Protein AF-A0A8T5FTI3-F1 (afdb_monomer)

Radius of gyration: 21.98 Å; Cα contacts (8 Å, |Δi|>4): 97; chains: 1; bounding box: 47×33×80 Å

pLDDT: mean 76.21, std 19.82, range [29.05, 95.56]

Solvent-accessible surface area (backbone atoms only — not comparable to full-atom values): 10234 Å² total; per-residue (Å²): 134,86,83,79,79,69,76,95,65,63,65,68,62,50,54,52,56,48,53,53,46,51,51,53,50,48,53,42,47,52,53,47,52,54,54,50,50,52,54,51,49,53,52,48,62,70,56,62,83,72,63,94,49,64,63,60,50,49,51,50,67,67,33,85,85,51,40,68,72,57,53,53,52,50,46,55,52,50,42,55,74,72,69,48,61,66,68,61,51,52,56,48,54,53,46,54,51,50,45,50,49,52,38,51,52,56,72,72,31,68,92,76,45,60,91,84,55,81,75,75,88,85,64,89,77,72,78,75,89,75,67,86,61,64,46,68,87,46,52,68,55,50,42,49,53,44,52,60,46,44,56,59,45,51,55,48,55,52,54,49,50,53,50,56,52,51,68,70,76,111

Secondary structure (DSSP, 8-state):
-------S--HHHHHHHHHHHHHHHHHHHHHHHHHHHHHHHHHHHHHGGG-S-HHHHHHHHH-TTS-HHHHHHHHHHHHHHTT--HHHHHHHHHHHHHHHHHHHHHHHS-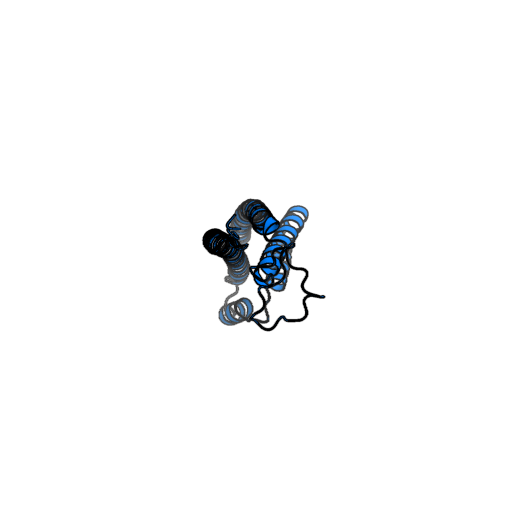S---TTS---TTS----TTS--PPPGGGHHHHHHHHHHHHHHHHHHHHHHHHHHHHHHH-

Nearest PDB structures (foldseek):
  8i7o-assembly1_C7  TM=3.481E-01  e=3.305E+00  Mus musculus

Sequence (170 aa):
MGITIKPKFDIKKFFKEREESITIRGEIIETAIFIEGKVNFLIASYFSDESVHSEFLEDFLMDRSCHYNLRINVLGKILKKINYDSKYIRDIIERLHKMNGIRNLVAHSEPYLDSKKNPVSGYTIFDTKKVKGVEVKNLKEEERKMNDYFEEVYIALAKIKEKMVAVKND

Mean predicted aligned error: 10.67 Å

Structure (mmCIF, N/CA/C/O backbone):
data_AF-A0A8T5FTI3-F1
#
_entry.id   AF-A0A8T5FTI3-F1
#
loop_
_atom_site.group_PDB
_atom_site.id
_atom_site.type_symbol
_atom_site.label_atom_id
_atom_site.label_alt_id
_atom_site.label_comp_id
_atom_site.label_asym_id
_atom_site.label_entity_id
_atom_site.label_seq_id
_atom_site.pdbx_PDB_ins_code
_atom_site.Cartn_x
_atom_site.Cartn_y
_atom_site.Cartn_z
_atom_site.occupancy
_atom_site.B_iso_or_equiv
_atom_site.auth_seq_id
_atom_site.auth_comp_id
_atom_site.auth_asym_id
_atom_site.auth_atom_id
_atom_site.pdbx_PDB_model_num
ATOM 1 N N . MET A 1 1 ? 34.481 0.748 -52.127 1.00 40.31 1 MET A N 1
ATOM 2 C CA . MET A 1 1 ? 34.168 1.251 -50.771 1.00 40.31 1 MET A CA 1
ATOM 3 C C . MET A 1 1 ? 33.219 0.260 -50.118 1.00 40.31 1 MET A C 1
ATOM 5 O O . MET A 1 1 ? 32.112 0.099 -50.612 1.00 40.31 1 MET A O 1
ATOM 9 N N . GLY A 1 2 ? 33.669 -0.479 -49.102 1.00 39.69 2 GLY A N 1
ATOM 10 C CA . GLY A 1 2 ? 32.814 -1.428 -48.386 1.00 39.69 2 GLY A CA 1
ATOM 11 C C . GLY A 1 2 ? 31.900 -0.680 -47.421 1.00 39.69 2 GLY A C 1
ATOM 12 O O . GLY A 1 2 ? 32.388 0.001 -46.523 1.00 39.69 2 GLY A O 1
ATOM 13 N N . ILE A 1 3 ? 30.585 -0.766 -47.622 1.00 42.53 3 ILE A N 1
ATOM 14 C CA . ILE A 1 3 ? 29.607 -0.232 -46.674 1.00 42.53 3 ILE A CA 1
ATOM 15 C C . ILE A 1 3 ? 29.499 -1.239 -45.530 1.00 42.53 3 ILE A C 1
ATOM 17 O O . ILE A 1 3 ? 28.816 -2.255 -45.640 1.00 42.53 3 ILE A O 1
ATOM 21 N N . THR A 1 4 ? 30.187 -0.970 -44.423 1.00 44.12 4 THR A N 1
ATOM 22 C CA . THR A 1 4 ? 30.004 -1.731 -43.186 1.00 44.12 4 THR A CA 1
ATOM 23 C C . THR A 1 4 ? 28.689 -1.297 -42.545 1.00 44.12 4 THR A C 1
ATOM 25 O O . THR A 1 4 ? 28.610 -0.257 -41.889 1.00 44.12 4 THR A O 1
ATOM 28 N N . ILE A 1 5 ? 27.631 -2.082 -42.750 1.00 50.84 5 ILE A N 1
ATOM 29 C CA . ILE A 1 5 ? 26.353 -1.898 -42.060 1.00 50.84 5 ILE A CA 1
ATOM 30 C C . ILE A 1 5 ? 26.583 -2.254 -40.586 1.00 50.84 5 ILE A C 1
ATOM 32 O O . ILE A 1 5 ? 26.701 -3.427 -40.234 1.00 50.84 5 ILE A O 1
ATOM 36 N N . LYS A 1 6 ? 26.689 -1.247 -39.710 1.00 51.19 6 LYS A N 1
ATOM 37 C CA . LYS A 1 6 ? 26.687 -1.482 -38.257 1.00 51.19 6 LYS A CA 1
ATOM 38 C C . LYS A 1 6 ? 25.375 -2.184 -37.870 1.00 51.19 6 LYS A C 1
ATOM 40 O O . LYS A 1 6 ? 24.322 -1.775 -38.368 1.00 51.19 6 LYS A O 1
ATOM 45 N N . PRO A 1 7 ? 25.389 -3.181 -36.968 1.00 49.44 7 PRO A N 1
ATOM 46 C CA . PRO A 1 7 ? 24.155 -3.774 -36.472 1.00 49.44 7 PRO A CA 1
ATOM 47 C C . PRO A 1 7 ? 23.279 -2.679 -35.849 1.00 49.44 7 PRO A C 1
ATOM 49 O O . PRO A 1 7 ? 23.718 -1.952 -34.960 1.00 49.44 7 PRO A O 1
ATOM 52 N N . LYS A 1 8 ? 22.033 -2.550 -36.321 1.00 61.62 8 LYS A N 1
ATOM 53 C CA . LYS A 1 8 ? 21.036 -1.572 -35.836 1.00 61.62 8 LYS A CA 1
ATOM 54 C C . LYS A 1 8 ? 20.571 -1.833 -34.391 1.00 61.62 8 LYS A C 1
ATOM 56 O O . LYS A 1 8 ? 19.819 -1.031 -33.841 1.00 61.62 8 LYS A O 1
ATOM 61 N N . PHE A 1 9 ? 20.993 -2.944 -33.788 1.00 62.91 9 PHE A N 1
ATOM 62 C CA . PHE A 1 9 ? 20.559 -3.422 -32.481 1.00 62.91 9 PHE A CA 1
ATOM 63 C C . PHE A 1 9 ? 21.769 -3.840 -31.642 1.00 62.91 9 PHE A C 1
ATOM 65 O O . PHE A 1 9 ? 22.512 -4.746 -32.018 1.00 62.91 9 PHE A O 1
ATOM 72 N N . ASP A 1 10 ? 21.964 -3.166 -30.510 1.00 76.81 10 ASP A N 1
ATOM 73 C CA . ASP A 1 10 ? 22.981 -3.527 -29.526 1.00 76.81 10 ASP A CA 1
ATOM 74 C C . ASP A 1 10 ? 22.378 -4.518 -28.526 1.00 76.81 10 ASP A C 1
ATOM 76 O O . ASP A 1 10 ? 21.668 -4.143 -27.591 1.00 76.81 10 ASP A O 1
ATOM 80 N N . ILE A 1 11 ? 22.656 -5.802 -28.752 1.00 72.69 11 ILE A N 1
ATOM 81 C CA . ILE A 1 11 ? 22.134 -6.897 -27.932 1.00 72.69 11 ILE A CA 1
ATOM 82 C C . ILE A 1 11 ? 22.657 -6.859 -26.489 1.00 72.69 11 ILE A C 1
ATOM 84 O O . ILE A 1 11 ? 21.942 -7.249 -25.570 1.00 72.69 11 ILE A O 1
ATOM 88 N N . LYS A 1 12 ? 23.878 -6.353 -26.260 1.00 74.44 12 LYS A N 1
ATOM 89 C CA . LYS A 1 12 ? 24.444 -6.246 -24.907 1.00 74.44 12 LYS A CA 1
ATOM 90 C C . LYS A 1 12 ? 23.737 -5.151 -24.124 1.00 74.44 12 LYS A C 1
ATOM 92 O O . LYS A 1 12 ? 23.349 -5.367 -22.979 1.00 74.44 12 LYS A O 1
ATOM 97 N N . LYS A 1 13 ? 23.518 -3.999 -24.764 1.00 74.12 13 LYS A N 1
ATOM 98 C CA . LYS A 1 13 ? 22.718 -2.915 -24.188 1.00 74.12 13 LYS A CA 1
ATOM 99 C C . LYS A 1 13 ? 21.292 -3.377 -23.877 1.00 74.12 13 LYS A C 1
ATOM 101 O O . LYS A 1 13 ? 20.790 -3.077 -22.801 1.00 74.12 13 LYS A O 1
ATOM 106 N N . PHE A 1 14 ? 20.687 -4.158 -24.773 1.00 70.75 14 PHE A N 1
ATOM 107 C CA . PHE A 1 14 ? 19.357 -4.728 -24.562 1.00 70.75 14 PHE A CA 1
ATOM 108 C C . PHE A 1 14 ? 19.278 -5.605 -23.305 1.00 70.75 14 PHE A C 1
ATOM 110 O O . PHE A 1 14 ? 18.394 -5.400 -22.478 1.00 70.75 14 PHE A O 1
ATOM 117 N N . PHE A 1 15 ? 20.200 -6.558 -23.134 1.00 75.50 15 PHE A N 1
ATOM 118 C CA . PHE A 1 15 ? 20.192 -7.423 -21.951 1.00 75.50 15 PHE A CA 1
ATOM 119 C C . PHE A 1 15 ? 20.432 -6.645 -20.654 1.00 75.50 15 PHE A C 1
ATOM 121 O O . PHE A 1 15 ? 19.780 -6.933 -19.655 1.00 75.50 15 PHE A O 1
ATOM 128 N N . LYS A 1 16 ? 21.286 -5.617 -20.684 1.00 78.19 16 LYS A N 1
ATOM 129 C CA . LYS A 1 16 ? 21.523 -4.756 -19.521 1.00 78.19 16 LYS A CA 1
ATOM 130 C C . LYS A 1 16 ? 20.272 -3.975 -19.104 1.00 78.19 16 LYS A C 1
ATOM 132 O O . LYS A 1 16 ? 19.914 -3.971 -17.934 1.00 78.19 16 LYS A O 1
ATOM 137 N N . GLU A 1 17 ? 19.575 -3.353 -20.056 1.00 72.50 17 GLU A N 1
ATOM 138 C CA . GLU A 1 17 ? 18.315 -2.644 -19.774 1.00 72.50 17 GLU A CA 1
ATOM 139 C C . GLU A 1 17 ? 17.241 -3.596 -19.209 1.00 72.50 17 GLU A C 1
ATOM 141 O O . GLU A 1 17 ? 16.357 -3.166 -18.465 1.00 72.50 17 GLU A O 1
ATOM 146 N N . ARG A 1 18 ? 17.338 -4.898 -19.523 1.00 75.38 18 ARG A N 1
ATOM 147 C CA . ARG A 1 18 ? 16.340 -5.907 -19.127 1.00 75.38 18 ARG A CA 1
ATOM 148 C C . ARG A 1 18 ? 16.508 -6.274 -17.689 1.00 75.38 18 ARG A C 1
ATOM 150 O O . ARG A 1 18 ? 15.532 -6.335 -16.952 1.00 75.38 18 ARG A O 1
ATOM 157 N N . GLU A 1 19 ? 17.751 -6.532 -17.340 1.00 80.69 19 GLU A N 1
ATOM 158 C CA . GLU A 1 19 ? 18.164 -6.791 -15.981 1.00 80.69 19 GLU A CA 1
ATOM 159 C C . GLU A 1 19 ? 17.785 -5.610 -15.082 1.00 80.69 19 GLU A C 1
ATOM 161 O O . GLU A 1 19 ? 17.060 -5.811 -14.115 1.00 80.69 19 GLU A O 1
ATOM 166 N N . GLU A 1 20 ? 18.122 -4.374 -15.475 1.00 81.69 20 GLU A N 1
ATOM 167 C CA . GLU A 1 20 ? 17.740 -3.171 -14.720 1.00 81.69 20 GLU A CA 1
ATOM 168 C C . GLU A 1 20 ? 16.216 -3.043 -14.542 1.00 81.69 20 GLU A C 1
ATOM 170 O O . GLU A 1 20 ? 15.745 -2.765 -13.440 1.00 81.69 20 GLU A O 1
ATOM 175 N N . SER A 1 21 ? 15.425 -3.270 -15.599 1.00 79.94 21 SER A N 1
ATOM 176 C CA . SER A 1 21 ? 13.960 -3.222 -15.503 1.00 79.94 21 SER A CA 1
ATOM 177 C C . SER A 1 21 ? 13.410 -4.291 -14.558 1.00 79.94 21 SER A C 1
ATOM 179 O O . SER A 1 21 ? 12.535 -3.997 -13.748 1.00 79.94 21 SER A O 1
ATOM 181 N N . ILE A 1 22 ? 13.913 -5.525 -14.641 1.00 83.25 22 ILE A N 1
ATOM 182 C CA . ILE A 1 22 ? 13.469 -6.625 -13.779 1.00 83.25 22 ILE A CA 1
ATOM 183 C C . ILE A 1 22 ? 13.773 -6.312 -12.313 1.00 83.25 22 ILE A C 1
ATOM 185 O O . ILE A 1 22 ? 12.889 -6.500 -11.479 1.00 83.25 22 ILE A O 1
ATOM 189 N N . THR A 1 23 ? 14.964 -5.786 -12.015 1.00 86.81 23 THR A N 1
ATOM 190 C CA . THR A 1 23 ? 15.370 -5.416 -10.653 1.00 86.81 23 THR A CA 1
ATOM 191 C C . THR A 1 23 ? 14.438 -4.369 -10.051 1.00 86.81 23 THR A C 1
ATOM 193 O O . THR A 1 23 ? 13.815 -4.640 -9.029 1.00 86.81 23 THR A O 1
ATOM 196 N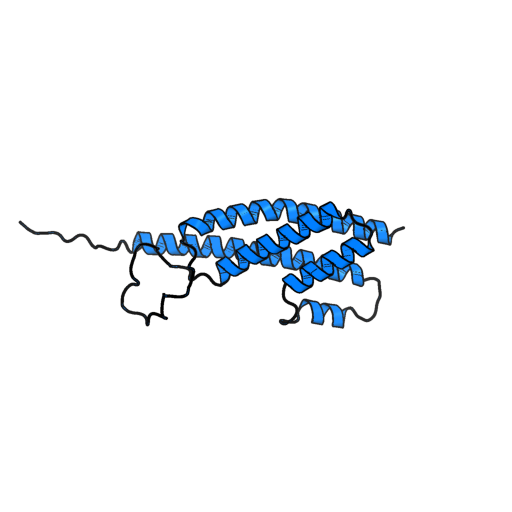 N . ILE A 1 24 ? 14.234 -3.235 -10.731 1.00 86.00 24 ILE A N 1
ATOM 197 C CA . ILE A 1 2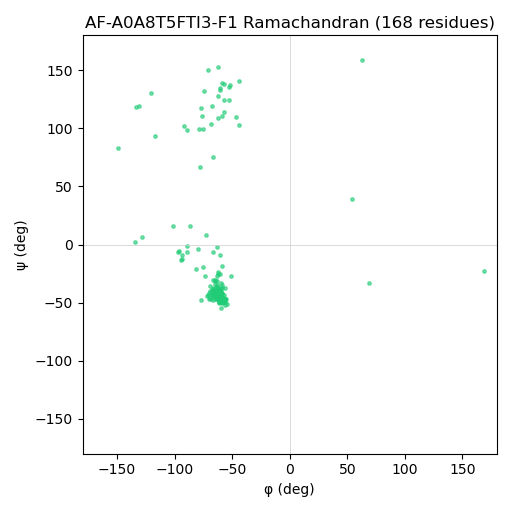4 ? 13.380 -2.141 -10.227 1.00 86.00 24 ILE A CA 1
ATOM 198 C C . ILE A 1 24 ? 11.9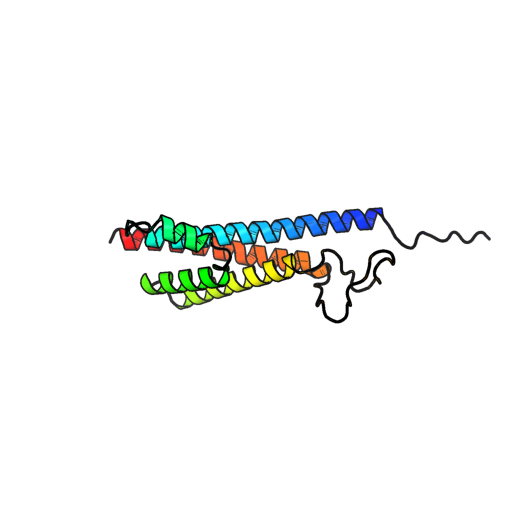38 -2.617 -10.011 1.00 86.00 24 ILE A C 1
ATOM 200 O O . ILE A 1 24 ? 11.274 -2.272 -9.034 1.00 86.00 24 ILE A O 1
ATOM 204 N N . ARG A 1 25 ? 11.419 -3.441 -10.930 1.00 85.88 25 ARG A N 1
ATOM 205 C CA . ARG A 1 25 ? 10.080 -4.026 -10.781 1.00 85.88 25 ARG A CA 1
ATOM 206 C C . ARG A 1 25 ? 10.004 -4.931 -9.555 1.00 85.88 25 ARG A C 1
ATOM 208 O O . ARG A 1 25 ? 8.991 -4.896 -8.860 1.00 85.88 25 ARG A O 1
ATOM 215 N N . GLY A 1 26 ? 11.043 -5.733 -9.325 1.00 89.44 26 GLY A N 1
ATOM 216 C CA . GLY A 1 26 ? 11.186 -6.567 -8.137 1.00 89.44 26 GLY A CA 1
ATOM 217 C C . GLY A 1 26 ? 11.105 -5.730 -6.867 1.00 89.44 26 GLY A C 1
ATOM 218 O O . GLY A 1 26 ? 10.230 -5.978 -6.046 1.00 89.44 26 GLY A O 1
ATOM 219 N N . GLU A 1 27 ? 11.907 -4.671 -6.773 1.00 91.19 27 GLU A N 1
ATOM 220 C CA . GLU A 1 27 ? 11.948 -3.771 -5.613 1.00 91.19 27 GLU A CA 1
ATOM 221 C C . GLU A 1 27 ? 10.583 -3.126 -5.327 1.00 91.19 27 GLU A C 1
ATOM 223 O O . GLU A 1 27 ? 10.098 -3.155 -4.193 1.00 91.19 27 GLU A O 1
ATOM 228 N N . ILE A 1 28 ? 9.899 -2.611 -6.355 1.00 91.12 28 ILE A N 1
ATOM 229 C CA . ILE A 1 28 ? 8.551 -2.038 -6.205 1.00 91.12 28 ILE A CA 1
ATOM 230 C C . ILE A 1 28 ? 7.553 -3.091 -5.704 1.00 91.12 28 ILE A C 1
ATOM 232 O O . ILE A 1 28 ? 6.757 -2.818 -4.800 1.00 91.12 28 ILE A O 1
ATOM 236 N N . ILE A 1 29 ? 7.560 -4.289 -6.297 1.00 91.69 29 ILE A N 1
ATOM 237 C CA . ILE A 1 29 ? 6.632 -5.365 -5.930 1.00 91.69 29 ILE A CA 1
ATOM 238 C C . ILE A 1 29 ? 6.898 -5.837 -4.498 1.00 91.69 29 ILE A C 1
ATOM 240 O O . ILE A 1 29 ? 5.950 -5.966 -3.723 1.00 91.69 29 ILE A O 1
ATOM 244 N N . GLU A 1 30 ? 8.158 -6.049 -4.126 1.00 93.81 30 GLU A N 1
ATOM 245 C CA . GLU A 1 30 ? 8.554 -6.459 -2.777 1.00 93.81 30 GLU A CA 1
ATOM 246 C C . GLU A 1 30 ? 8.164 -5.411 -1.731 1.00 93.81 30 GLU A C 1
ATOM 248 O O . GLU A 1 30 ? 7.568 -5.750 -0.706 1.00 93.81 30 GLU A O 1
ATOM 253 N N . THR A 1 31 ? 8.390 -4.128 -2.025 1.00 93.62 31 THR A N 1
ATOM 254 C CA . THR A 1 31 ? 8.001 -3.017 -1.142 1.00 93.62 31 THR A CA 1
ATOM 255 C C . THR A 1 31 ? 6.487 -2.983 -0.926 1.00 93.62 31 THR A C 1
ATOM 257 O O . THR A 1 31 ? 6.008 -2.817 0.200 1.00 93.62 31 THR A O 1
ATOM 260 N N . ALA A 1 32 ? 5.707 -3.190 -1.994 1.00 93.94 32 ALA A N 1
ATOM 261 C CA . ALA A 1 32 ? 4.251 -3.255 -1.908 1.00 93.94 32 ALA A CA 1
ATOM 262 C C . ALA A 1 32 ? 3.784 -4.435 -1.044 1.00 93.94 32 ALA A C 1
ATOM 264 O O . ALA A 1 32 ? 2.930 -4.254 -0.176 1.00 93.94 32 ALA A O 1
ATOM 265 N N . ILE A 1 33 ? 4.363 -5.624 -1.253 1.00 93.00 33 ILE A N 1
ATOM 266 C CA . ILE A 1 33 ? 4.057 -6.836 -0.477 1.00 93.00 33 ILE A CA 1
ATOM 267 C C . ILE A 1 33 ? 4.378 -6.620 1.004 1.00 93.00 33 ILE A C 1
ATOM 269 O O . ILE A 1 33 ? 3.582 -6.984 1.870 1.00 93.00 33 ILE A O 1
ATOM 273 N N . PHE A 1 34 ? 5.509 -5.987 1.313 1.00 94.81 34 PHE A N 1
ATOM 274 C CA . PHE A 1 34 ? 5.905 -5.716 2.690 1.00 94.81 34 PHE A CA 1
ATOM 275 C C . PHE A 1 34 ? 4.901 -4.807 3.416 1.00 94.81 34 PHE A C 1
ATOM 277 O O . PHE A 1 34 ? 4.459 -5.124 4.525 1.00 94.81 34 PHE A O 1
ATOM 284 N N . ILE A 1 35 ? 4.499 -3.693 2.795 1.00 94.62 35 ILE A N 1
ATOM 285 C CA . ILE A 1 35 ? 3.507 -2.777 3.381 1.00 94.62 35 ILE A CA 1
ATOM 286 C C . ILE A 1 35 ? 2.128 -3.435 3.478 1.00 94.62 35 ILE A C 1
ATOM 288 O O . ILE A 1 35 ? 1.435 -3.264 4.483 1.00 94.62 35 ILE A O 1
ATOM 292 N N . GLU A 1 36 ? 1.738 -4.235 2.487 1.00 93.62 36 GLU A N 1
ATOM 293 C CA . GLU A 1 36 ? 0.521 -5.045 2.538 1.00 93.62 36 GLU A CA 1
ATOM 294 C C . GLU A 1 36 ? 0.524 -5.992 3.751 1.00 93.62 36 GLU A C 1
ATOM 296 O O . GLU A 1 36 ? -0.454 -6.039 4.501 1.00 93.62 36 GLU A O 1
ATOM 301 N N . GLY A 1 37 ? 1.654 -6.650 4.023 1.00 91.94 37 GLY A N 1
ATOM 302 C CA . GLY A 1 37 ? 1.845 -7.471 5.219 1.00 91.94 37 GLY A CA 1
ATOM 303 C C . GLY A 1 37 ? 1.703 -6.681 6.526 1.00 91.94 37 GLY A C 1
ATOM 304 O O . GLY A 1 37 ? 1.079 -7.160 7.474 1.00 91.94 37 GLY A O 1
ATOM 305 N N . LYS A 1 38 ? 2.209 -5.441 6.587 1.00 93.94 38 LYS A N 1
ATOM 306 C CA . LYS A 1 38 ? 2.024 -4.566 7.762 1.00 93.94 38 LYS A CA 1
ATOM 307 C C . LYS A 1 38 ? 0.563 -4.177 7.973 1.00 93.94 38 LYS A C 1
ATOM 309 O O . LYS A 1 38 ? 0.102 -4.175 9.112 1.00 93.94 38 LYS A O 1
ATOM 314 N N . VAL A 1 39 ? -0.173 -3.886 6.902 1.00 94.62 39 VAL A N 1
ATOM 315 C CA . VAL A 1 39 ? -1.616 -3.612 6.982 1.00 94.62 39 VAL A CA 1
ATOM 316 C C . VAL A 1 39 ? -2.364 -4.838 7.512 1.00 94.62 39 VAL A C 1
ATOM 318 O O . VAL A 1 39 ? -3.145 -4.697 8.452 1.00 94.62 39 VAL A O 1
ATOM 321 N N . ASN A 1 40 ? -2.078 -6.034 6.984 1.00 92.38 40 ASN A N 1
ATOM 322 C CA . ASN A 1 40 ? -2.656 -7.289 7.479 1.00 92.38 40 ASN A CA 1
ATOM 323 C C . ASN A 1 40 ? -2.379 -7.478 8.973 1.00 92.38 40 ASN A C 1
ATOM 325 O O . ASN A 1 40 ? -3.299 -7.754 9.737 1.00 92.38 40 ASN A O 1
ATOM 329 N N . PHE A 1 41 ? -1.132 -7.264 9.396 1.00 90.12 41 PHE A N 1
ATOM 330 C CA . PHE A 1 41 ? -0.731 -7.388 10.794 1.00 90.12 41 PHE A CA 1
ATOM 331 C C . PHE A 1 41 ? -1.509 -6.442 11.716 1.00 90.12 41 PHE A C 1
ATOM 333 O O . PHE A 1 41 ? -1.925 -6.859 12.794 1.00 90.12 41 PHE A O 1
ATOM 340 N N . LEU A 1 42 ? -1.731 -5.185 11.319 1.00 90.88 42 LEU A N 1
ATOM 341 C CA . LEU A 1 42 ? -2.494 -4.231 12.132 1.00 90.88 42 LEU A CA 1
ATOM 342 C C . LEU A 1 42 ? -3.969 -4.616 12.239 1.00 90.88 42 LEU A C 1
ATOM 344 O O . LEU A 1 42 ? -4.545 -4.519 13.319 1.00 90.88 42 LEU A O 1
ATOM 348 N N . ILE A 1 43 ? -4.568 -5.072 11.136 1.00 91.25 43 ILE A N 1
ATOM 349 C CA . ILE A 1 43 ? -5.949 -5.566 11.141 1.00 91.25 43 ILE A CA 1
ATOM 350 C C . ILE A 1 43 ? -6.049 -6.780 12.068 1.00 91.25 43 ILE A C 1
ATOM 352 O O . ILE A 1 43 ? -6.889 -6.788 12.963 1.00 91.25 43 ILE A O 1
ATOM 356 N N . ALA A 1 44 ? -5.152 -7.757 11.911 1.00 87.81 44 ALA A N 1
ATOM 357 C CA . ALA A 1 44 ? -5.098 -8.946 12.755 1.00 87.81 44 ALA A CA 1
ATOM 358 C C . ALA A 1 44 ? -4.918 -8.591 14.237 1.00 87.81 44 ALA A C 1
ATOM 360 O O . ALA A 1 44 ? -5.667 -9.065 15.082 1.00 87.81 44 ALA A O 1
ATOM 361 N N . SER A 1 45 ? -3.984 -7.687 14.543 1.00 84.38 45 SER A N 1
ATOM 362 C CA . SER A 1 45 ? -3.704 -7.232 15.910 1.00 84.38 45 SER A CA 1
ATOM 363 C C . SER A 1 45 ? -4.892 -6.522 16.553 1.00 84.38 45 SER A C 1
ATOM 365 O O . SER A 1 45 ? -5.041 -6.563 17.768 1.00 84.38 45 SER A O 1
ATOM 367 N N . TYR A 1 46 ? -5.733 -5.836 15.779 1.00 84.38 46 TYR A N 1
ATOM 368 C CA . TYR A 1 46 ? -6.924 -5.194 16.329 1.00 84.38 46 TYR A CA 1
ATOM 369 C C . TYR A 1 46 ? -7.955 -6.225 16.810 1.00 84.38 46 TYR A C 1
ATOM 371 O O . TYR A 1 46 ? -8.538 -6.040 17.872 1.00 84.38 46 TYR A O 1
ATOM 379 N N . PHE A 1 47 ? -8.129 -7.322 16.071 1.00 80.44 47 PHE A N 1
ATOM 380 C CA . PHE A 1 47 ? -9.118 -8.366 16.369 1.00 80.44 47 PHE A CA 1
ATOM 381 C C . PHE A 1 47 ? -8.572 -9.539 17.204 1.00 80.44 47 PHE A C 1
ATOM 383 O O . PHE A 1 47 ? -9.350 -10.375 17.655 1.00 80.44 47 PHE A O 1
ATOM 390 N N . SER A 1 48 ? -7.256 -9.625 17.423 1.00 72.88 48 SER A N 1
ATOM 391 C CA . SER A 1 48 ? -6.613 -10.769 18.091 1.00 72.88 48 SER A CA 1
ATOM 392 C C . SER A 1 48 ? -7.049 -10.987 19.542 1.00 72.88 48 SER A C 1
ATOM 394 O O . SER A 1 48 ? -6.984 -12.115 20.021 1.00 72.88 48 SER A O 1
ATOM 396 N N . ASP A 1 49 ? -7.506 -9.938 20.231 1.00 62.94 49 ASP A N 1
ATOM 397 C CA . ASP A 1 49 ? -7.868 -10.017 21.655 1.00 62.94 49 ASP A CA 1
ATOM 398 C C . ASP A 1 49 ? -9.343 -10.403 21.879 1.00 62.94 49 ASP A C 1
ATOM 400 O O . ASP A 1 49 ? -9.731 -10.678 23.010 1.00 62.94 49 ASP A O 1
ATOM 404 N N . GLU A 1 50 ? -10.165 -10.489 20.821 1.00 58.16 50 GLU A N 1
ATOM 405 C CA . GLU A 1 50 ? -11.603 -10.807 20.931 1.00 58.16 50 GLU A CA 1
ATOM 406 C C . GLU A 1 50 ? -11.939 -12.319 20.891 1.00 58.1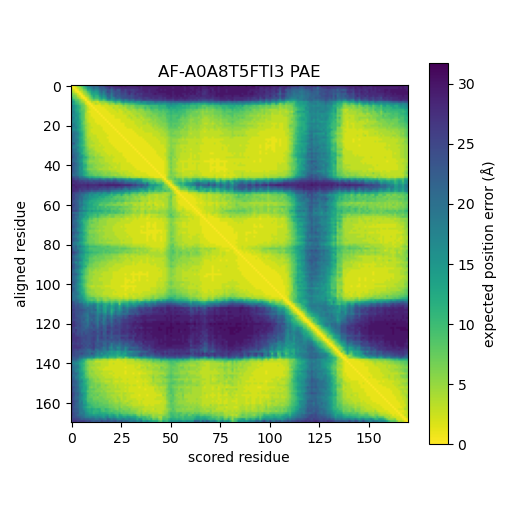6 50 GLU A C 1
ATOM 408 O O . GLU A 1 50 ? -13.090 -12.686 21.113 1.00 58.16 50 GLU A O 1
ATOM 413 N N . SER A 1 51 ? -10.956 -13.219 20.737 1.00 56.94 51 SER A N 1
ATOM 414 C CA . SER A 1 51 ? -11.092 -14.698 20.791 1.00 56.94 51 SER A CA 1
ATOM 415 C C . SER A 1 51 ? -11.989 -15.373 19.714 1.00 56.94 51 SER A C 1
ATOM 417 O O . SER A 1 51 ? -12.822 -14.756 19.060 1.00 56.94 51 SER A O 1
ATOM 419 N N . VAL A 1 52 ? -11.775 -16.682 19.491 1.00 54.19 52 VAL A N 1
ATOM 420 C CA . VAL A 1 52 ? -12.535 -17.640 18.636 1.00 54.19 52 VAL A CA 1
ATOM 421 C C . VAL A 1 52 ? -12.477 -17.456 17.107 1.00 54.19 52 VAL A C 1
ATOM 423 O O . VAL A 1 52 ? -12.464 -18.453 16.391 1.00 54.19 52 VAL A O 1
ATOM 426 N N . HIS A 1 53 ? -12.381 -16.239 16.571 1.00 59.88 53 HIS A N 1
ATOM 427 C CA . HIS A 1 53 ? -12.456 -16.003 15.114 1.00 59.88 53 HIS A CA 1
ATOM 428 C C . HIS A 1 53 ? -11.106 -15.784 14.414 1.00 59.88 53 HIS A C 1
ATOM 430 O O . HIS A 1 53 ? -11.080 -15.297 13.283 1.00 59.88 53 HIS A O 1
ATOM 436 N N . SER A 1 54 ? -9.983 -16.131 15.055 1.00 69.62 54 SER A N 1
ATOM 437 C CA . SER A 1 54 ? -8.645 -15.940 14.471 1.00 69.62 54 SER A CA 1
ATOM 438 C C . SER A 1 54 ? -8.482 -16.677 13.142 1.00 69.62 54 SER A C 1
ATOM 440 O O . SER A 1 54 ? -7.891 -16.126 12.222 1.00 69.62 54 SER A O 1
ATOM 442 N N . GLU A 1 55 ? -9.069 -17.872 13.033 1.00 75.19 55 GLU A N 1
ATOM 443 C CA . GLU A 1 55 ? -9.035 -18.703 11.825 1.00 75.19 55 GLU A CA 1
ATOM 444 C C . GLU A 1 55 ? -9.822 -18.043 10.679 1.00 75.19 55 GLU A C 1
ATOM 446 O O . GLU A 1 55 ? -9.279 -17.826 9.603 1.00 75.19 55 GLU A O 1
ATOM 451 N N . PHE A 1 56 ? -11.047 -17.565 10.945 1.00 82.19 56 PHE A N 1
ATOM 452 C CA . PHE A 1 56 ? -11.825 -16.802 9.958 1.00 82.19 56 PHE A CA 1
ATOM 453 C C . PHE A 1 56 ? -11.116 -15.515 9.524 1.00 82.19 56 PHE A C 1
ATOM 455 O O . PHE A 1 56 ? -11.192 -15.123 8.363 1.00 82.19 56 PHE A O 1
ATOM 462 N N . LEU A 1 57 ? -10.462 -14.814 10.452 1.00 83.50 57 LEU A N 1
ATOM 463 C CA . LEU A 1 57 ? -9.757 -13.580 10.127 1.00 83.50 57 LEU A CA 1
ATOM 464 C C . LEU A 1 57 ? -8.523 -13.846 9.263 1.00 83.50 57 LEU A C 1
ATOM 466 O O . LEU A 1 57 ? -8.250 -13.073 8.346 1.00 83.50 57 LEU A O 1
ATOM 470 N N . GLU A 1 58 ? -7.789 -14.918 9.551 1.00 80.88 58 GLU A N 1
ATOM 471 C CA . GLU A 1 58 ? -6.685 -15.376 8.716 1.00 80.88 58 GLU A CA 1
ATOM 472 C C . GLU A 1 58 ? -7.187 -15.757 7.321 1.00 80.88 58 GLU A C 1
ATOM 474 O O . GLU A 1 58 ? -6.696 -15.200 6.337 1.00 80.88 58 GLU A O 1
ATOM 479 N N . ASP A 1 59 ? -8.237 -16.579 7.240 1.00 85.44 59 ASP A N 1
ATOM 480 C CA . ASP A 1 59 ? -8.891 -16.949 5.983 1.00 85.44 59 ASP A CA 1
ATOM 481 C C . ASP A 1 59 ? -9.331 -15.707 5.206 1.00 85.44 59 ASP A C 1
ATOM 483 O O . ASP A 1 59 ? -9.032 -15.564 4.024 1.00 85.44 59 ASP A O 1
ATOM 487 N N . PHE A 1 60 ? -9.969 -14.746 5.876 1.00 87.25 60 PHE A N 1
ATOM 488 C CA . PHE A 1 60 ? -10.397 -13.492 5.269 1.00 87.25 60 PHE A CA 1
ATOM 489 C C . PHE A 1 60 ? -9.219 -12.662 4.746 1.00 87.25 60 PHE A C 1
ATOM 491 O O . PHE A 1 60 ? -9.316 -12.084 3.667 1.00 87.25 60 PHE A O 1
ATOM 498 N N . LEU A 1 61 ? -8.118 -12.551 5.494 1.00 86.38 61 LEU A N 1
ATOM 499 C CA . LEU A 1 61 ? -6.956 -11.753 5.085 1.00 86.38 61 LEU A CA 1
ATOM 500 C C . LEU A 1 61 ? -6.145 -12.417 3.963 1.00 86.38 61 LEU A C 1
ATOM 502 O O . LEU A 1 61 ? -5.490 -11.699 3.200 1.00 86.38 61 LEU A O 1
ATOM 506 N N . MET A 1 62 ? -6.192 -13.747 3.869 1.00 84.38 62 MET A N 1
ATOM 507 C CA . MET A 1 62 ? -5.496 -14.543 2.853 1.00 84.38 62 MET A CA 1
ATOM 508 C C . MET A 1 62 ? -6.370 -14.869 1.631 1.00 84.38 62 MET A C 1
ATOM 510 O O . MET A 1 62 ? -5.840 -15.275 0.592 1.00 84.38 62 MET A O 1
ATOM 514 N N . ASP A 1 63 ? -7.689 -14.664 1.711 1.00 88.19 63 ASP A N 1
ATOM 515 C CA . ASP A 1 63 ? -8.609 -14.888 0.598 1.00 88.19 63 ASP A CA 1
ATOM 516 C C . ASP A 1 63 ? -8.255 -13.995 -0.602 1.00 88.19 63 ASP A C 1
ATOM 518 O O . ASP A 1 63 ? -8.057 -12.781 -0.490 1.00 88.19 63 ASP A O 1
ATOM 522 N N . ARG A 1 64 ? -8.216 -14.587 -1.800 1.00 82.44 64 ARG A N 1
ATOM 523 C CA . ARG A 1 64 ? -7.863 -13.872 -3.042 1.00 82.44 64 ARG A CA 1
ATOM 524 C C . ARG A 1 64 ? -8.848 -12.758 -3.398 1.00 82.44 64 ARG A C 1
ATOM 526 O O . ARG A 1 64 ? -8.469 -11.793 -4.061 1.00 82.44 64 ARG A O 1
ATOM 533 N N . SER A 1 65 ? -10.099 -12.887 -2.976 1.00 87.38 65 SER A N 1
ATOM 534 C CA . SER A 1 65 ? -11.162 -11.892 -3.134 1.00 87.38 65 SER A CA 1
ATOM 535 C C . SER A 1 65 ? -10.995 -10.733 -2.149 1.00 87.38 65 SER A C 1
ATOM 537 O O . SER A 1 65 ? -11.500 -9.635 -2.401 1.00 87.38 65 SER A O 1
ATOM 539 N N . CYS A 1 66 ? -10.232 -10.925 -1.067 1.00 88.00 66 CYS A N 1
ATOM 540 C CA . CYS A 1 66 ? -9.828 -9.873 -0.142 1.00 88.00 66 CYS A CA 1
ATOM 541 C C . CYS A 1 66 ? -8.671 -9.043 -0.720 1.00 88.00 66 CYS A C 1
ATOM 543 O O . CYS A 1 66 ? -7.522 -9.024 -0.258 1.00 88.00 66 CYS A O 1
ATOM 545 N N . HIS A 1 67 ? -8.988 -8.318 -1.789 1.00 89.81 67 HIS A N 1
ATOM 546 C CA . HIS A 1 67 ? -8.029 -7.478 -2.486 1.00 89.81 67 HIS A CA 1
ATOM 547 C C . HIS A 1 67 ? -7.493 -6.358 -1.581 1.00 89.81 67 HIS A C 1
ATOM 549 O O . HIS A 1 67 ? -8.173 -5.855 -0.686 1.00 89.81 67 HIS A O 1
ATOM 555 N N . TYR A 1 68 ? -6.276 -5.890 -1.858 1.00 91.06 68 TYR A N 1
ATOM 556 C CA . TYR A 1 68 ? -5.573 -4.962 -0.971 1.00 91.06 68 TYR A CA 1
ATOM 557 C C . TYR A 1 68 ? -6.352 -3.664 -0.662 1.00 91.06 68 TYR A C 1
ATOM 559 O O . TYR A 1 68 ? -6.399 -3.225 0.484 1.00 91.06 68 TYR A O 1
ATOM 567 N N . ASN A 1 69 ? -7.081 -3.101 -1.637 1.00 92.12 69 ASN A N 1
ATOM 568 C CA . ASN A 1 69 ? -7.941 -1.930 -1.391 1.00 92.12 69 ASN A CA 1
ATOM 569 C C . ASN A 1 69 ? -9.036 -2.180 -0.334 1.00 92.12 69 ASN A C 1
ATOM 571 O O . ASN A 1 69 ? -9.396 -1.257 0.394 1.00 92.12 69 ASN A O 1
ATOM 575 N N . LEU A 1 70 ? -9.570 -3.404 -0.228 1.00 93.44 70 LEU A N 1
ATOM 576 C CA . LEU A 1 70 ? -10.551 -3.743 0.802 1.00 93.44 70 LEU A CA 1
ATOM 577 C C . LEU A 1 70 ? -9.895 -3.683 2.182 1.00 93.44 70 LEU A C 1
ATOM 579 O O . LEU A 1 70 ? -10.453 -3.086 3.100 1.00 93.44 70 LEU A O 1
ATOM 583 N N . ARG A 1 71 ? -8.678 -4.216 2.308 1.00 94.25 71 ARG A N 1
ATOM 584 C CA . ARG A 1 71 ? -7.902 -4.189 3.552 1.00 94.25 71 ARG A CA 1
ATOM 585 C C . ARG A 1 71 ? -7.512 -2.771 3.969 1.00 94.25 71 ARG A C 1
ATOM 587 O O . ARG A 1 71 ? -7.669 -2.428 5.136 1.00 94.25 71 ARG A O 1
ATOM 594 N N . ILE A 1 72 ? -7.128 -1.909 3.024 1.00 95.06 72 ILE A N 1
ATOM 595 C CA . ILE A 1 72 ? -6.918 -0.471 3.277 1.00 95.06 72 ILE A CA 1
ATOM 596 C C . ILE A 1 72 ? -8.191 0.161 3.870 1.00 95.06 72 ILE A C 1
ATOM 598 O O . ILE A 1 72 ? -8.136 0.841 4.895 1.00 95.06 72 ILE A O 1
ATOM 602 N N . ASN A 1 73 ? -9.359 -0.120 3.286 1.00 93.62 73 ASN A N 1
ATOM 603 C CA . ASN A 1 73 ? -10.636 0.393 3.790 1.00 93.62 73 ASN A CA 1
ATOM 604 C C . ASN A 1 73 ? -10.981 -0.138 5.189 1.00 93.62 73 ASN A C 1
ATOM 606 O O . ASN A 1 73 ? -11.499 0.613 6.020 1.00 93.62 73 ASN A O 1
ATOM 610 N N . VAL A 1 74 ? -10.706 -1.418 5.462 1.00 93.00 74 VAL A N 1
ATOM 611 C CA . VAL A 1 74 ? -10.880 -2.022 6.792 1.00 93.00 74 VAL A CA 1
ATOM 612 C C . VAL A 1 74 ? -9.984 -1.321 7.812 1.00 93.00 74 VAL A C 1
ATOM 614 O O . VAL A 1 74 ? -10.494 -0.867 8.836 1.00 93.00 74 VAL A O 1
ATOM 617 N N . LEU A 1 75 ? -8.696 -1.130 7.508 1.00 94.38 75 LEU A N 1
ATOM 618 C CA . LEU A 1 75 ? -7.777 -0.382 8.367 1.00 94.38 75 LEU A CA 1
ATOM 619 C C . LEU A 1 75 ? -8.307 1.031 8.648 1.00 94.38 75 LEU A C 1
ATOM 621 O O . LEU A 1 75 ? -8.385 1.439 9.803 1.00 94.38 75 LEU A O 1
ATOM 625 N N . GLY A 1 76 ? -8.764 1.757 7.624 1.00 9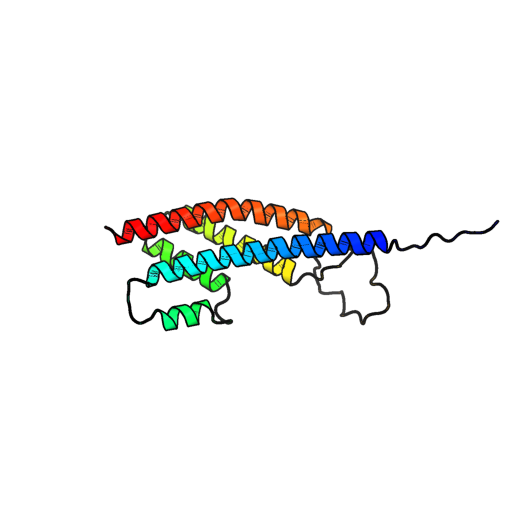4.19 76 GLY A N 1
ATOM 626 C CA . GLY A 1 76 ? -9.341 3.094 7.797 1.00 94.19 76 GLY A CA 1
ATOM 627 C C . GLY A 1 76 ? -10.557 3.123 8.733 1.00 94.19 76 GLY A C 1
ATOM 628 O O . GLY A 1 76 ? -10.731 4.081 9.487 1.00 94.19 76 GLY A O 1
ATOM 629 N N . LYS A 1 77 ? -11.392 2.075 8.732 1.00 93.88 77 LYS A N 1
ATOM 630 C CA . LYS A 1 77 ? -12.511 1.933 9.681 1.00 93.88 77 LYS A CA 1
ATOM 631 C C . LYS A 1 77 ? -12.024 1.653 11.103 1.00 93.88 77 LYS A C 1
ATOM 633 O O . LYS A 1 77 ? -12.556 2.247 12.037 1.00 93.88 77 LYS A O 1
ATOM 638 N N . ILE A 1 78 ? -11.018 0.795 11.265 1.00 91.69 78 ILE A N 1
ATOM 639 C CA . ILE A 1 78 ? -10.410 0.496 12.570 1.00 91.69 78 ILE A CA 1
ATOM 640 C C . ILE A 1 78 ? -9.813 1.766 13.185 1.00 91.69 78 ILE A C 1
ATOM 642 O O . ILE A 1 78 ? -10.102 2.086 14.335 1.00 91.69 78 ILE A O 1
ATOM 646 N N . LEU A 1 79 ? -9.052 2.541 12.406 1.00 92.12 79 LEU A N 1
ATOM 647 C CA . LEU A 1 79 ? -8.432 3.780 12.881 1.00 92.12 79 LEU A CA 1
ATOM 648 C C . LEU A 1 79 ? -9.458 4.804 13.380 1.00 92.12 79 LEU A C 1
ATOM 650 O O . LEU A 1 79 ? -9.230 5.473 14.385 1.00 92.12 79 LEU A O 1
ATOM 654 N N . LYS A 1 80 ? -10.617 4.893 12.716 1.00 92.00 80 LYS A N 1
ATOM 655 C CA . LYS A 1 80 ? -11.730 5.729 13.185 1.00 92.00 80 LYS A CA 1
ATOM 656 C C . LYS A 1 80 ? -12.304 5.228 14.510 1.00 92.00 80 LYS A C 1
ATOM 658 O O . LYS A 1 80 ? -12.598 6.046 15.371 1.00 92.00 80 LYS A O 1
ATOM 663 N N . LYS A 1 81 ? -12.446 3.908 14.688 1.00 90.50 81 LYS A N 1
ATOM 664 C CA . LYS A 1 81 ? -12.961 3.314 15.935 1.00 90.50 81 LYS A CA 1
ATOM 665 C C . LYS A 1 81 ? -12.058 3.581 17.140 1.00 90.50 81 LYS A C 1
ATOM 667 O O . LYS A 1 81 ? -12.572 3.781 18.230 1.00 90.50 81 LYS A O 1
ATOM 672 N N . ILE A 1 82 ? -10.740 3.621 16.945 1.00 87.75 82 ILE A N 1
ATOM 673 C CA . ILE A 1 82 ? -9.774 3.940 18.013 1.00 87.75 82 ILE A CA 1
ATOM 674 C C . ILE A 1 82 ? -9.532 5.453 18.177 1.00 87.75 82 ILE A C 1
ATOM 676 O O . ILE A 1 82 ? -8.543 5.854 18.790 1.00 87.75 82 ILE A O 1
ATOM 680 N N . ASN A 1 83 ? -10.408 6.296 17.613 1.00 87.19 83 ASN A N 1
ATOM 681 C CA . ASN A 1 83 ? -10.337 7.760 17.670 1.00 87.19 83 ASN A CA 1
ATOM 682 C C . ASN A 1 83 ? -8.993 8.342 17.197 1.00 87.19 83 ASN A C 1
ATOM 684 O O . ASN A 1 83 ? -8.477 9.301 17.772 1.00 87.19 83 ASN A O 1
ATOM 688 N N . TYR A 1 84 ? -8.408 7.769 16.142 1.00 89.44 84 TYR A N 1
ATOM 689 C CA . TYR A 1 84 ? -7.214 8.339 15.522 1.00 89.44 84 TYR A CA 1
ATOM 690 C C . TYR A 1 84 ? -7.560 9.634 14.761 1.00 89.44 84 TYR A C 1
ATOM 692 O O . TYR A 1 84 ? -8.667 9.781 14.233 1.00 89.44 84 TYR A O 1
ATOM 700 N N . ASP A 1 85 ? -6.613 10.575 14.676 1.00 91.12 85 ASP A N 1
ATOM 701 C CA . ASP A 1 85 ? -6.804 11.848 13.971 1.00 91.12 85 ASP A CA 1
ATOM 702 C C . ASP A 1 85 ? -7.290 11.653 12.521 1.00 91.12 85 ASP A C 1
ATOM 704 O O . ASP A 1 85 ? -6.664 10.970 11.709 1.00 91.12 85 ASP A O 1
ATOM 708 N N . SER A 1 86 ? -8.417 12.285 12.182 1.00 89.31 86 SER A N 1
ATOM 709 C CA . SER A 1 86 ? -9.107 12.066 10.904 1.00 89.31 86 SER A CA 1
ATOM 710 C C . SER A 1 86 ? -8.323 12.559 9.688 1.00 89.31 86 SER A C 1
ATOM 712 O O . SER A 1 86 ? -8.465 11.984 8.604 1.00 89.31 86 SER A O 1
ATOM 714 N N . LYS A 1 87 ? -7.514 13.616 9.841 1.00 90.56 87 LYS A N 1
ATOM 715 C CA . LYS A 1 87 ? -6.657 14.111 8.758 1.00 90.56 87 LYS A CA 1
ATOM 716 C C . LYS A 1 87 ? -5.539 13.105 8.498 1.00 90.56 87 LYS A C 1
ATOM 718 O O . LYS A 1 87 ? -5.357 12.684 7.362 1.00 90.56 87 LYS A O 1
ATOM 723 N N . TYR A 1 88 ? -4.895 12.631 9.558 1.00 89.25 88 TYR A N 1
ATOM 724 C CA . TYR A 1 88 ? -3.842 11.627 9.473 1.00 89.25 88 TYR A CA 1
ATOM 725 C C . TYR A 1 88 ? -4.324 10.307 8.857 1.00 89.25 88 TYR A C 1
ATOM 727 O O . TYR A 1 88 ? -3.642 9.742 8.003 1.00 89.25 88 TYR A O 1
ATOM 735 N N . ILE A 1 89 ? -5.529 9.840 9.219 1.00 88.88 89 ILE A N 1
ATOM 736 C CA . ILE A 1 89 ? -6.147 8.663 8.584 1.00 88.88 89 ILE A CA 1
ATOM 737 C C . ILE A 1 89 ? -6.259 8.872 7.072 1.00 88.88 89 ILE A C 1
ATOM 739 O O . ILE A 1 89 ? -5.868 7.996 6.304 1.00 88.88 89 ILE A O 1
ATOM 743 N N . ARG A 1 90 ? -6.797 10.017 6.634 1.00 91.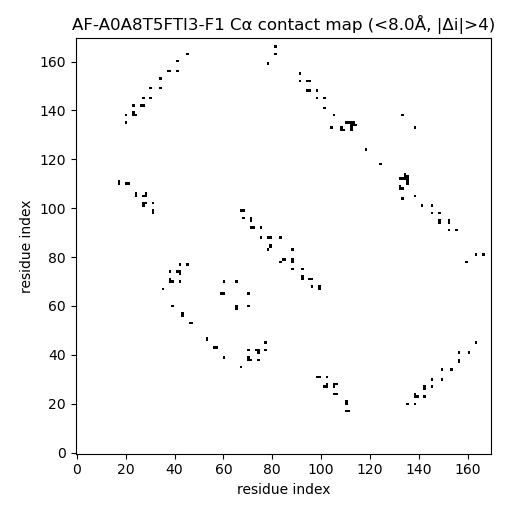81 90 ARG A N 1
ATOM 744 C CA . ARG A 1 90 ? -6.985 10.308 5.207 1.00 91.81 90 ARG A CA 1
ATOM 745 C C . ARG A 1 90 ? -5.658 10.272 4.454 1.00 91.81 90 ARG A C 1
ATOM 747 O O . ARG A 1 90 ? -5.581 9.600 3.430 1.00 91.81 90 ARG A O 1
ATOM 754 N N . ASP A 1 91 ? -4.636 10.927 4.997 1.00 91.69 91 ASP A N 1
ATOM 755 C CA . ASP A 1 91 ? -3.321 11.038 4.363 1.00 91.69 91 ASP A CA 1
ATOM 756 C C . ASP A 1 91 ? -2.658 9.659 4.182 1.00 91.69 91 ASP A C 1
ATOM 758 O O . ASP A 1 91 ? -2.104 9.364 3.122 1.00 91.69 91 ASP A O 1
ATOM 762 N N . ILE A 1 92 ? -2.743 8.776 5.184 1.00 92.88 92 ILE A N 1
ATOM 763 C CA . ILE A 1 92 ? -2.187 7.413 5.090 1.00 92.88 92 ILE A CA 1
ATOM 764 C C . ILE A 1 92 ? -2.955 6.568 4.084 1.00 92.88 92 ILE A C 1
ATOM 766 O O . ILE A 1 92 ? -2.346 5.892 3.259 1.00 92.88 92 ILE A O 1
ATOM 770 N N . ILE A 1 93 ? -4.287 6.586 4.155 1.00 93.56 93 ILE A N 1
ATOM 771 C CA . ILE A 1 93 ? -5.135 5.796 3.258 1.00 93.56 93 ILE A CA 1
ATOM 772 C C . ILE A 1 93 ? -4.892 6.206 1.804 1.00 93.56 93 ILE A C 1
ATOM 774 O O . ILE A 1 93 ? -4.755 5.346 0.933 1.00 93.56 93 ILE A O 1
ATOM 778 N N . GLU A 1 94 ? -4.758 7.506 1.541 1.00 94.31 94 GLU A N 1
ATOM 779 C CA . GLU A 1 94 ? -4.420 8.013 0.215 1.00 94.31 94 GLU A CA 1
ATOM 780 C C . GLU A 1 94 ? -3.046 7.515 -0.260 1.00 94.31 94 GLU A C 1
ATOM 782 O O . GLU A 1 94 ? -2.923 7.044 -1.393 1.00 94.31 94 GLU A O 1
ATOM 787 N N . ARG A 1 95 ? -2.018 7.555 0.598 1.00 94.19 95 ARG A N 1
ATOM 788 C CA . ARG A 1 95 ? -0.676 7.039 0.271 1.00 94.19 95 ARG A CA 1
ATOM 789 C C . ARG A 1 95 ? -0.680 5.537 -0.009 1.00 94.19 95 ARG A C 1
ATOM 791 O O . ARG A 1 95 ? -0.113 5.115 -1.013 1.00 94.19 95 ARG A O 1
ATOM 798 N N . LEU A 1 96 ? -1.381 4.737 0.796 1.00 95.56 96 LEU A N 1
ATOM 799 C CA . LEU A 1 96 ? -1.532 3.294 0.565 1.00 95.56 96 LEU A CA 1
ATOM 800 C C . LEU A 1 96 ? -2.193 3.004 -0.793 1.00 95.56 96 LEU A C 1
ATOM 802 O O . LEU A 1 96 ? -1.749 2.117 -1.527 1.00 95.56 96 LEU A O 1
ATOM 806 N N . HIS A 1 97 ? -3.211 3.781 -1.178 1.00 93.75 97 HIS A N 1
ATOM 807 C CA . HIS A 1 97 ? -3.817 3.665 -2.506 1.00 93.75 97 HIS A CA 1
ATOM 808 C C . HIS A 1 97 ? -2.856 4.058 -3.633 1.00 93.75 97 HIS A C 1
ATOM 810 O O . HIS A 1 97 ? -2.833 3.378 -4.660 1.00 93.75 97 HIS A O 1
ATOM 816 N N . LYS A 1 98 ? -2.040 5.106 -3.451 1.00 92.12 98 LYS A N 1
ATOM 817 C CA . LYS A 1 98 ? -1.004 5.494 -4.424 1.00 92.12 98 LYS A CA 1
ATOM 818 C C . LYS A 1 98 ? 0.035 4.388 -4.607 1.00 92.12 98 LYS A C 1
ATOM 820 O O . LYS A 1 98 ? 0.299 4.011 -5.745 1.00 92.12 98 LYS A O 1
ATOM 825 N N . MET A 1 99 ? 0.538 3.800 -3.518 1.00 93.50 99 MET A N 1
ATOM 826 C CA . MET A 1 99 ? 1.468 2.662 -3.567 1.00 93.50 99 MET A CA 1
ATOM 827 C C . MET A 1 99 ? 0.857 1.453 -4.291 1.00 93.50 99 MET A C 1
ATOM 829 O O . MET A 1 99 ? 1.497 0.854 -5.153 1.00 93.50 99 MET A O 1
ATOM 833 N N . ASN A 1 100 ? -0.412 1.125 -4.017 1.00 92.31 100 ASN A N 1
ATOM 834 C CA . ASN A 1 100 ? -1.112 0.065 -4.747 1.00 92.31 100 ASN A CA 1
ATOM 835 C C . ASN A 1 100 ? -1.277 0.400 -6.243 1.00 92.31 100 ASN A C 1
ATOM 837 O O . ASN A 1 100 ? -1.162 -0.476 -7.097 1.00 92.31 100 ASN A O 1
ATOM 841 N N . GLY A 1 101 ? -1.517 1.672 -6.573 1.00 89.31 101 GLY A N 1
ATOM 842 C CA . GLY A 1 101 ? -1.547 2.165 -7.948 1.00 89.31 101 GLY A CA 1
ATOM 843 C C . GLY A 1 101 ? -0.224 1.930 -8.677 1.00 89.31 101 GLY A C 1
ATOM 844 O O . GLY A 1 101 ? -0.236 1.368 -9.770 1.00 89.31 101 GLY A O 1
ATOM 845 N N . ILE A 1 102 ? 0.901 2.276 -8.042 1.00 89.31 102 ILE A N 1
ATOM 846 C CA . ILE A 1 102 ? 2.256 2.046 -8.567 1.00 89.31 102 ILE A CA 1
ATOM 847 C C . ILE A 1 102 ? 2.513 0.550 -8.775 1.00 89.31 102 ILE A C 1
ATOM 849 O O . ILE A 1 102 ? 2.904 0.136 -9.866 1.00 89.31 102 ILE A O 1
ATOM 853 N N . ARG A 1 103 ? 2.220 -0.287 -7.772 1.00 89.44 103 ARG A N 1
ATOM 854 C CA . ARG A 1 103 ? 2.340 -1.750 -7.883 1.00 89.44 103 ARG A CA 1
ATOM 855 C C . ARG A 1 103 ? 1.551 -2.288 -9.074 1.00 89.44 103 ARG A C 1
ATOM 857 O O . ARG A 1 103 ? 2.100 -3.043 -9.868 1.00 89.44 103 ARG A O 1
ATOM 864 N N . ASN A 1 104 ? 0.276 -1.921 -9.200 1.00 86.94 104 ASN A N 1
ATOM 865 C CA . ASN A 1 104 ? -0.588 -2.418 -10.274 1.00 86.94 104 ASN A CA 1
ATOM 866 C C . ASN A 1 104 ? -0.092 -1.959 -11.643 1.00 86.94 104 ASN A C 1
ATOM 868 O O . ASN A 1 104 ? -0.047 -2.748 -12.586 1.00 86.94 104 ASN A O 1
ATOM 872 N N . LEU A 1 105 ? 0.322 -0.697 -11.736 1.00 83.25 105 LEU A N 1
ATOM 873 C CA . LEU A 1 105 ? 0.918 -0.134 -12.934 1.00 83.25 105 LEU A CA 1
ATOM 874 C C . LEU A 1 105 ? 2.135 -0.955 -13.371 1.00 83.25 105 LEU A C 1
ATOM 876 O O . LEU A 1 105 ? 2.227 -1.358 -14.528 1.00 83.25 105 LEU A O 1
ATOM 880 N N . VAL A 1 106 ? 3.034 -1.254 -12.437 1.00 82.00 106 VAL A N 1
ATOM 881 C CA . VAL A 1 106 ? 4.257 -2.017 -12.690 1.00 82.00 106 VAL A CA 1
ATOM 882 C C . VAL A 1 106 ? 3.958 -3.479 -13.017 1.00 82.00 106 VAL A C 1
ATOM 884 O O . VAL A 1 106 ? 4.473 -3.995 -14.007 1.00 82.00 106 VAL A O 1
ATOM 887 N N . ALA A 1 107 ? 3.088 -4.137 -12.251 1.00 81.56 107 ALA A N 1
ATOM 888 C CA . ALA A 1 107 ? 2.729 -5.541 -12.434 1.00 81.56 107 ALA A CA 1
ATOM 889 C C . ALA A 1 107 ? 2.059 -5.812 -13.791 1.00 81.56 107 ALA A C 1
ATOM 891 O O . ALA A 1 107 ? 2.320 -6.846 -14.404 1.00 81.56 107 ALA A O 1
ATOM 892 N N . HIS A 1 108 ? 1.238 -4.875 -14.275 1.00 75.81 108 HIS A N 1
ATOM 893 C CA . HIS A 1 108 ? 0.521 -4.998 -15.547 1.00 75.81 108 HIS A CA 1
ATOM 894 C C . HIS A 1 108 ? 1.216 -4.318 -16.730 1.00 75.81 108 HIS A C 1
ATOM 896 O O . HIS A 1 108 ? 0.765 -4.465 -17.865 1.00 75.81 108 HIS A O 1
ATOM 902 N N . SER A 1 109 ? 2.312 -3.596 -16.499 1.00 68.81 109 SER A N 1
ATOM 903 C CA . SER A 1 109 ? 3.148 -3.118 -17.596 1.00 68.81 109 SER A CA 1
ATOM 904 C C . SER A 1 109 ? 3.946 -4.285 -18.158 1.00 68.81 109 SER A C 1
ATOM 906 O O . SER A 1 109 ? 4.592 -5.016 -17.400 1.00 68.81 109 SER A O 1
ATOM 908 N N . GLU A 1 110 ? 3.964 -4.438 -19.482 1.0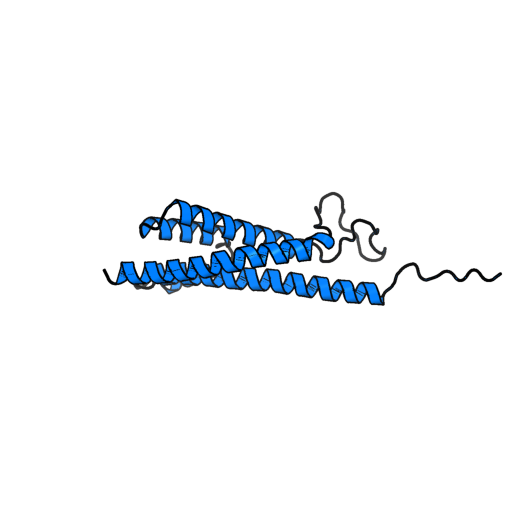0 60.22 110 GLU A N 1
ATOM 909 C CA . GLU A 1 110 ? 4.980 -5.271 -20.118 1.00 60.22 110 GLU A CA 1
ATOM 910 C C . GLU A 1 110 ? 6.360 -4.727 -19.724 1.00 60.22 110 GLU A C 1
ATOM 912 O O . GLU A 1 110 ? 6.551 -3.509 -19.692 1.00 60.22 110 GLU A O 1
ATOM 917 N N . PRO A 1 111 ? 7.340 -5.587 -19.411 1.00 55.81 111 PRO A N 1
ATOM 918 C CA . PRO A 1 111 ? 8.675 -5.132 -19.026 1.00 55.81 111 PRO A CA 1
ATOM 919 C C . PRO A 1 111 ? 9.376 -4.316 -20.130 1.00 55.81 111 PRO A C 1
ATOM 921 O O . PRO A 1 111 ? 10.418 -3.724 -19.874 1.00 55.81 111 PRO A O 1
ATOM 924 N N . TYR A 1 112 ? 8.812 -4.270 -21.345 1.00 53.03 112 TYR A N 1
ATOM 925 C CA . TYR A 1 112 ? 9.450 -3.757 -22.548 1.00 53.03 112 TYR A CA 1
ATOM 926 C C . TYR A 1 112 ? 8.469 -3.136 -23.552 1.00 53.03 112 TYR A C 1
ATOM 928 O O . TYR A 1 112 ? 8.125 -3.751 -24.555 1.00 53.03 112 TYR A O 1
ATOM 936 N N . LEU A 1 113 ? 8.092 -1.873 -23.351 1.00 46.88 113 LEU A N 1
ATOM 937 C CA . LEU A 1 113 ? 7.659 -1.017 -24.459 1.00 46.88 113 LEU A CA 1
ATOM 938 C C . LEU A 1 113 ? 8.643 0.153 -24.568 1.00 46.88 113 LEU A C 1
ATOM 940 O O . LEU A 1 113 ? 8.533 1.167 -23.879 1.00 46.88 113 LEU A O 1
ATOM 944 N N . ASP A 1 114 ? 9.654 -0.031 -25.422 1.00 41.22 114 ASP A N 1
ATOM 945 C CA . ASP A 1 114 ? 10.437 1.073 -25.977 1.00 41.22 114 ASP A CA 1
ATOM 946 C C . ASP A 1 114 ? 9.454 1.929 -26.780 1.00 41.22 114 ASP A C 1
ATOM 948 O O . ASP A 1 114 ? 8.965 1.509 -27.830 1.00 41.22 114 ASP A O 1
ATOM 952 N N . SER A 1 115 ? 9.132 3.125 -26.288 1.00 40.84 115 SER A N 1
ATOM 953 C CA . SER A 1 115 ? 8.175 4.019 -26.943 1.00 40.84 115 SER A CA 1
ATOM 954 C C . SER A 1 115 ? 8.609 4.490 -28.331 1.00 40.84 115 SER A C 1
ATOM 956 O O . SER A 1 115 ? 7.866 5.209 -29.001 1.00 40.84 115 SER A O 1
ATOM 958 N N . LYS A 1 116 ? 9.800 4.089 -28.794 1.00 42.03 116 LYS A N 1
ATOM 959 C CA . LYS A 1 116 ? 10.344 4.463 -30.099 1.00 42.03 116 LYS A CA 1
ATOM 960 C C . LYS A 1 116 ? 10.817 3.296 -30.962 1.00 42.03 116 LYS A C 1
ATOM 962 O O . LYS A 1 116 ? 11.365 3.558 -32.035 1.00 42.03 116 LYS A O 1
ATOM 967 N N . LYS A 1 117 ? 10.609 2.031 -30.578 1.00 42.31 117 LYS A N 1
ATOM 968 C CA . LYS A 1 117 ? 10.997 0.896 -31.432 1.00 42.31 117 LYS A CA 1
ATOM 969 C C . LYS A 1 117 ? 9.869 -0.102 -31.584 1.00 42.31 117 LYS A C 1
ATOM 971 O O . LYS A 1 117 ? 9.420 -0.710 -30.621 1.00 42.31 117 LYS A O 1
ATOM 976 N N . ASN A 1 118 ? 9.458 -0.274 -32.840 1.00 36.59 118 ASN A N 1
ATOM 977 C CA . ASN A 1 118 ? 8.580 -1.353 -33.262 1.00 36.59 118 ASN A CA 1
ATOM 978 C C . ASN A 1 118 ? 9.028 -2.681 -32.629 1.00 36.59 118 ASN A C 1
ATOM 980 O O . ASN A 1 118 ? 10.239 -2.934 -32.569 1.00 36.59 118 ASN A O 1
ATOM 984 N N . PRO A 1 119 ? 8.079 -3.531 -32.202 1.00 39.16 119 PRO A N 1
ATOM 985 C CA . PRO A 1 119 ? 8.392 -4.862 -31.711 1.00 39.16 119 PRO A CA 1
ATOM 986 C C . PRO A 1 119 ? 9.266 -5.595 -32.731 1.00 39.16 119 PRO A C 1
ATOM 988 O O . PRO A 1 119 ? 9.038 -5.521 -33.942 1.00 39.16 119 PRO A O 1
ATOM 991 N N . VAL A 1 120 ? 10.292 -6.286 -32.235 1.00 38.31 120 VAL A N 1
ATOM 992 C CA . VAL A 1 120 ? 11.109 -7.192 -33.041 1.00 38.31 120 VAL A CA 1
ATOM 993 C C . VAL A 1 120 ? 10.157 -8.245 -33.609 1.00 38.31 120 VAL A C 1
ATOM 995 O O . VAL A 1 120 ? 9.588 -9.037 -32.860 1.00 38.31 120 VAL A O 1
ATOM 998 N N . SER A 1 121 ? 9.920 -8.205 -34.922 1.00 35.59 121 SER A N 1
ATOM 999 C CA . SER A 1 121 ? 9.030 -9.135 -35.614 1.00 35.59 121 SER A CA 1
ATOM 1000 C C . SER A 1 121 ? 9.497 -10.569 -35.360 1.00 35.59 121 SER A C 1
ATOM 1002 O O . SER A 1 121 ? 10.584 -10.949 -35.796 1.00 35.59 121 SER A O 1
ATOM 1004 N N . GLY A 1 122 ? 8.689 -11.349 -34.645 1.00 31.66 122 GLY A N 1
ATOM 1005 C CA . GLY A 1 122 ? 8.976 -12.753 -34.349 1.00 31.66 122 GLY A CA 1
ATOM 1006 C C . GLY A 1 122 ? 8.054 -13.375 -33.303 1.00 31.66 122 GLY A C 1
ATOM 1007 O O . GLY A 1 122 ? 7.856 -14.583 -33.327 1.00 31.66 122 GLY A O 1
ATOM 1008 N N . TYR A 1 123 ? 7.432 -12.569 -32.440 1.00 32.59 123 TYR A N 1
ATOM 1009 C CA . TYR A 1 123 ? 6.429 -13.041 -31.487 1.00 32.59 123 TYR A CA 1
ATOM 1010 C C . TYR A 1 123 ? 5.110 -12.318 -31.728 1.00 32.59 123 TYR A C 1
ATOM 1012 O O . TYR A 1 123 ? 5.082 -11.102 -31.901 1.00 32.59 123 TYR A O 1
ATOM 1020 N N . THR A 1 124 ? 4.038 -13.100 -31.817 1.00 29.05 124 THR A N 1
ATOM 1021 C CA . THR A 1 124 ? 2.664 -12.703 -32.126 1.00 29.05 124 THR A CA 1
ATOM 1022 C C . THR A 1 124 ? 2.259 -11.482 -31.299 1.00 29.05 124 THR A C 1
ATOM 1024 O O . THR A 1 124 ? 2.125 -11.553 -30.081 1.00 29.05 124 THR A O 1
ATOM 1027 N N . ILE A 1 125 ? 2.125 -10.343 -31.978 1.00 35.22 125 ILE A N 1
ATOM 1028 C CA . ILE A 1 125 ? 1.826 -9.043 -31.382 1.00 35.22 125 ILE A CA 1
ATOM 1029 C C . ILE A 1 125 ? 0.340 -9.037 -31.022 1.00 35.22 125 ILE A C 1
ATOM 1031 O O . ILE A 1 125 ? -0.513 -9.026 -31.910 1.00 35.22 125 ILE A O 1
ATOM 1035 N N . PHE A 1 126 ? 0.029 -9.048 -29.724 1.00 32.53 126 PHE A N 1
ATOM 1036 C CA . PHE A 1 126 ? -1.283 -8.622 -29.251 1.00 32.53 126 PHE A CA 1
ATOM 1037 C C . PHE A 1 126 ? -1.488 -7.156 -29.652 1.00 32.53 126 PHE A C 1
ATOM 1039 O O . PHE A 1 126 ? -0.584 -6.335 -29.520 1.00 32.53 126 PHE A O 1
ATOM 1046 N N . ASP A 1 127 ? -2.669 -6.860 -30.187 1.00 30.50 127 ASP A N 1
ATOM 1047 C CA . ASP A 1 127 ? -3.099 -5.566 -30.719 1.00 30.50 127 ASP A CA 1
ATOM 1048 C C . ASP A 1 127 ? -2.698 -4.389 -29.795 1.00 30.50 127 ASP A C 1
ATOM 1050 O O . ASP A 1 127 ? -3.301 -4.133 -28.750 1.00 30.50 127 ASP A O 1
ATOM 1054 N N . THR A 1 128 ? -1.641 -3.666 -30.175 1.00 36.09 128 THR A N 1
ATOM 1055 C CA . THR A 1 128 ? -0.960 -2.631 -29.372 1.00 36.09 128 THR A CA 1
ATOM 1056 C C . THR A 1 128 ? -1.752 -1.328 -29.229 1.00 36.09 128 THR A C 1
ATOM 1058 O O . THR A 1 128 ? -1.256 -0.352 -28.670 1.00 36.09 128 THR A O 1
ATOM 1061 N N . LYS A 1 129 ? -3.011 -1.274 -29.677 1.00 34.78 129 LYS A N 1
ATOM 1062 C CA . LYS A 1 129 ? -3.831 -0.052 -29.621 1.00 34.78 129 LYS A CA 1
ATOM 1063 C C . LYS A 1 129 ? -4.466 0.245 -28.257 1.00 34.78 129 LYS A C 1
ATOM 1065 O O . LYS A 1 129 ? -5.096 1.292 -28.115 1.00 34.78 129 LYS A O 1
ATOM 1070 N N . LYS A 1 130 ? -4.325 -0.626 -27.249 1.00 34.91 130 LYS A N 1
ATOM 1071 C CA . LYS A 1 130 ? -4.982 -0.443 -25.934 1.00 34.91 130 LYS A CA 1
ATOM 1072 C C . LYS A 1 130 ? -4.122 -0.678 -24.694 1.00 34.91 130 LYS A C 1
ATOM 1074 O O . LYS A 1 130 ? -4.635 -0.522 -23.588 1.00 34.91 130 LYS A O 1
ATOM 1079 N N . VAL A 1 131 ? -2.836 -0.990 -24.829 1.00 39.50 131 VAL A N 1
ATOM 1080 C CA . VAL A 1 131 ? -1.953 -1.079 -23.660 1.00 39.50 131 VAL A CA 1
ATOM 1081 C C . VAL A 1 131 ? -1.315 0.291 -23.474 1.00 39.50 131 VAL A C 1
ATOM 1083 O O . VAL A 1 131 ? -0.411 0.667 -24.216 1.00 39.50 131 VAL A O 1
ATOM 1086 N N . LYS A 1 132 ? -1.812 1.076 -22.508 1.00 37.03 132 LYS A N 1
ATOM 1087 C CA . LYS A 1 132 ? -1.103 2.263 -22.005 1.00 37.03 132 LYS A CA 1
ATOM 1088 C C . LYS A 1 132 ? 0.164 1.777 -21.293 1.00 37.03 132 LYS A C 1
ATOM 1090 O O . LYS A 1 132 ? 0.194 1.687 -20.072 1.00 37.03 132 LYS A O 1
ATOM 1095 N N . GLY A 1 133 ? 1.165 1.375 -22.071 1.00 40.81 133 GLY A N 1
ATOM 1096 C CA . GLY A 1 133 ? 2.470 0.992 -21.564 1.00 40.81 133 GLY A CA 1
ATOM 1097 C C . GLY A 1 133 ? 3.099 2.192 -20.877 1.00 40.81 133 GLY A C 1
ATOM 1098 O O . GLY A 1 133 ? 3.159 3.284 -21.444 1.00 40.81 133 GLY A O 1
ATOM 1099 N N . VAL A 1 134 ? 3.544 2.002 -19.642 1.00 44.53 134 VAL A N 1
ATOM 1100 C CA . VAL A 1 134 ? 4.444 2.955 -19.005 1.00 44.53 134 VAL A CA 1
ATOM 1101 C C . VAL A 1 134 ? 5.764 2.879 -19.751 1.00 44.53 134 VAL A C 1
ATOM 1103 O O . VAL A 1 134 ? 6.377 1.815 -19.808 1.00 44.53 134 VAL A O 1
ATOM 1106 N N . GLU A 1 135 ? 6.199 3.985 -20.354 1.00 50.34 135 GLU A N 1
ATOM 1107 C CA . GLU A 1 135 ? 7.550 4.063 -20.910 1.00 50.34 135 GLU A CA 1
ATOM 1108 C C . GLU A 1 135 ? 8.567 3.672 -19.824 1.00 50.34 135 GLU A C 1
ATOM 1110 O O . GLU A 1 135 ? 8.487 4.165 -18.702 1.00 50.34 135 GLU A O 1
ATOM 1115 N N . VAL A 1 136 ? 9.568 2.845 -20.150 1.00 46.88 136 VAL A N 1
ATOM 1116 C CA . VAL A 1 136 ? 10.627 2.392 -19.216 1.00 46.88 136 VAL A CA 1
ATOM 1117 C C . VAL A 1 136 ? 11.308 3.558 -18.468 1.00 46.88 136 VAL A C 1
ATOM 1119 O O . VAL A 1 136 ? 11.743 3.399 -17.329 1.00 46.88 136 VAL A O 1
ATOM 1122 N N . LYS A 1 137 ? 11.324 4.764 -19.059 1.00 48.44 137 LYS A N 1
ATOM 1123 C CA . LYS A 1 137 ? 11.800 6.014 -18.434 1.00 48.44 137 LYS A CA 1
ATOM 1124 C C . LYS A 1 137 ? 11.061 6.412 -17.146 1.00 48.44 137 LYS A C 1
ATOM 1126 O O . LYS A 1 137 ? 11.610 7.195 -16.380 1.00 48.44 137 LYS A O 1
ATOM 1131 N N . ASN A 1 138 ? 9.873 5.865 -16.894 1.00 62.06 138 ASN A N 1
ATOM 1132 C CA . ASN A 1 138 ? 9.079 6.112 -15.693 1.00 62.06 138 ASN A CA 1
ATOM 1133 C C . ASN A 1 138 ? 9.312 5.090 -14.567 1.00 62.06 138 ASN A C 1
ATOM 1135 O O . ASN A 1 138 ? 8.895 5.365 -13.454 1.00 62.06 138 ASN A O 1
ATOM 1139 N N . LEU A 1 139 ? 9.981 3.946 -14.777 1.00 74.12 139 LEU A N 1
ATOM 1140 C CA . LEU A 1 139 ? 10.097 2.934 -13.708 1.00 74.12 139 LEU A CA 1
ATOM 1141 C C . LEU A 1 139 ? 10.907 3.423 -12.497 1.00 74.12 139 LEU A C 1
ATOM 1143 O O . LEU A 1 139 ? 10.447 3.263 -11.375 1.00 74.12 139 LEU A O 1
ATOM 1147 N N . LYS A 1 140 ? 12.050 4.088 -12.718 1.00 82.25 140 LYS A N 1
ATOM 1148 C CA . LYS A 1 140 ? 12.854 4.699 -11.636 1.00 82.25 140 LYS A CA 1
ATOM 1149 C C . LYS A 1 140 ? 12.120 5.843 -10.930 1.00 82.25 140 LYS A C 1
ATOM 1151 O O . LYS A 1 140 ? 12.327 6.089 -9.749 1.00 82.25 140 LYS A O 1
ATOM 1156 N N . GLU A 1 141 ? 11.265 6.560 -11.656 1.00 85.75 141 GLU A N 1
ATOM 1157 C CA . GLU A 1 141 ? 10.437 7.618 -11.073 1.00 85.75 141 GLU A CA 1
ATOM 1158 C C . GLU A 1 141 ? 9.341 7.029 -10.179 1.00 85.75 141 GLU A C 1
ATOM 1160 O O . GLU A 1 141 ? 9.111 7.521 -9.078 1.00 85.75 141 GLU A O 1
ATOM 1165 N N . GLU A 1 142 ? 8.687 5.959 -10.632 1.00 85.94 142 GLU A N 1
ATOM 1166 C CA . GLU A 1 142 ? 7.698 5.243 -9.830 1.00 85.94 142 GLU A CA 1
ATOM 1167 C C . GLU A 1 142 ? 8.333 4.546 -8.620 1.00 85.94 142 GLU A C 1
ATOM 1169 O O . GLU A 1 142 ? 7.753 4.572 -7.540 1.00 85.94 142 GLU A O 1
ATOM 1174 N N . GLU A 1 143 ? 9.540 3.997 -8.760 1.00 89.56 143 GLU A N 1
ATOM 1175 C CA . GLU A 1 143 ? 10.340 3.467 -7.650 1.00 89.56 143 GLU A CA 1
ATOM 1176 C C . GLU A 1 143 ? 10.645 4.554 -6.613 1.00 89.56 143 GLU A C 1
ATOM 1178 O O . GLU A 1 143 ? 10.383 4.372 -5.426 1.00 89.56 143 GLU A O 1
ATOM 1183 N N . ARG A 1 144 ? 11.107 5.731 -7.055 1.00 90.38 144 ARG A N 1
ATOM 1184 C CA . ARG A 1 144 ? 11.343 6.873 -6.166 1.00 90.38 144 ARG A CA 1
ATOM 1185 C C . ARG A 1 144 ? 10.078 7.265 -5.405 1.00 90.38 144 ARG A C 1
ATOM 1187 O O . ARG A 1 144 ? 10.119 7.365 -4.186 1.00 90.38 144 ARG A O 1
ATOM 1194 N N . LYS A 1 145 ? 8.944 7.422 -6.098 1.00 89.62 145 LYS A N 1
ATOM 1195 C CA . LYS A 1 145 ? 7.655 7.718 -5.446 1.00 89.62 145 LYS A CA 1
ATOM 1196 C C . LYS A 1 145 ? 7.259 6.625 -4.455 1.00 89.62 145 LYS A C 1
ATOM 1198 O O . LYS A 1 145 ? 6.747 6.933 -3.384 1.00 89.62 145 LYS A O 1
ATOM 1203 N N . MET A 1 146 ? 7.470 5.358 -4.814 1.00 92.06 146 MET A N 1
ATOM 1204 C CA . MET A 1 146 ? 7.196 4.219 -3.940 1.00 92.06 146 MET A CA 1
ATOM 1205 C C . MET A 1 146 ? 8.018 4.309 -2.652 1.00 92.06 146 MET A C 1
ATOM 1207 O O . MET A 1 146 ? 7.455 4.124 -1.577 1.00 92.06 146 MET A O 1
ATOM 1211 N N . ASN A 1 147 ? 9.303 4.649 -2.758 1.00 90.06 147 ASN A N 1
ATOM 1212 C CA . ASN A 1 147 ? 10.209 4.813 -1.623 1.00 90.06 147 ASN A CA 1
ATOM 1213 C C . ASN A 1 147 ? 9.839 6.025 -0.752 1.00 90.06 147 ASN A C 1
ATOM 1215 O O . ASN A 1 147 ? 9.781 5.893 0.471 1.00 90.06 147 ASN A O 1
ATOM 1219 N N . ASP A 1 148 ? 9.492 7.160 -1.366 1.00 90.69 148 ASP A N 1
ATOM 1220 C CA . ASP A 1 148 ? 9.028 8.353 -0.646 1.00 90.69 148 ASP A CA 1
ATOM 1221 C C . ASP A 1 148 ? 7.760 8.037 0.171 1.00 90.69 148 ASP A C 1
ATOM 1223 O O . ASP A 1 148 ? 7.660 8.361 1.355 1.00 90.69 148 ASP A O 1
ATOM 1227 N N . TYR A 1 149 ? 6.791 7.339 -0.434 1.00 90.12 149 TYR A N 1
ATOM 1228 C CA . TYR A 1 149 ? 5.590 6.907 0.283 1.00 90.12 149 TYR A CA 1
ATOM 1229 C C . TYR A 1 149 ? 5.883 5.830 1.324 1.00 90.12 149 TYR A C 1
ATOM 1231 O O . TYR A 1 149 ? 5.242 5.819 2.376 1.00 90.12 149 TYR A O 1
ATOM 1239 N N . PHE A 1 150 ? 6.822 4.926 1.047 1.00 89.19 150 PHE A N 1
ATOM 1240 C CA . PHE A 1 150 ? 7.175 3.831 1.940 1.00 89.19 150 PHE A CA 1
ATOM 1241 C C . PHE A 1 150 ? 7.647 4.344 3.295 1.00 89.19 150 PHE A C 1
ATOM 1243 O O . PHE A 1 150 ? 7.132 3.883 4.310 1.00 89.19 150 PHE A O 1
ATOM 1250 N N . GLU A 1 151 ? 8.571 5.304 3.327 1.00 88.50 151 GLU A N 1
ATOM 1251 C CA . GLU A 1 151 ? 9.103 5.834 4.585 1.00 88.50 151 GLU A CA 1
ATOM 1252 C C . GLU A 1 151 ? 7.987 6.450 5.443 1.00 88.50 151 GLU A C 1
ATOM 1254 O O . GLU A 1 151 ? 7.806 6.097 6.614 1.00 88.50 151 GLU A O 1
ATOM 1259 N N . GLU A 1 152 ? 7.169 7.309 4.832 1.00 88.88 152 GLU A N 1
ATOM 1260 C CA . GLU A 1 152 ? 6.069 7.993 5.510 1.00 88.88 152 GLU A CA 1
ATOM 1261 C C . GLU A 1 152 ? 5.015 7.006 6.030 1.00 88.88 152 GLU A C 1
ATOM 1263 O O . GLU A 1 152 ? 4.560 7.111 7.174 1.00 88.88 152 GLU A O 1
ATOM 1268 N N . VAL A 1 153 ? 4.632 6.029 5.202 1.00 90.25 153 VAL A N 1
ATOM 1269 C CA . VAL A 1 153 ? 3.661 4.992 5.565 1.00 90.25 153 VAL A CA 1
ATOM 1270 C C . VAL A 1 153 ? 4.232 4.079 6.642 1.00 90.25 153 VAL A C 1
ATOM 1272 O O . VAL A 1 153 ? 3.533 3.776 7.604 1.00 90.25 153 VAL A O 1
ATOM 1275 N N . TYR A 1 154 ? 5.490 3.659 6.538 1.00 88.25 154 TYR A N 1
ATOM 1276 C CA . TYR A 1 154 ? 6.113 2.760 7.503 1.00 88.25 154 TYR A CA 1
ATOM 1277 C C . TYR A 1 154 ? 6.126 3.364 8.910 1.00 88.25 154 TYR A C 1
ATOM 1279 O O . TYR A 1 154 ? 5.662 2.733 9.865 1.00 88.25 154 TYR A O 1
ATOM 1287 N N . ILE A 1 155 ? 6.576 4.617 9.029 1.00 88.56 155 ILE A N 1
ATOM 1288 C CA . ILE A 1 155 ? 6.569 5.361 10.295 1.00 88.56 155 ILE A CA 1
ATOM 1289 C C . ILE A 1 155 ? 5.138 5.500 10.822 1.00 88.56 155 ILE A C 1
ATOM 1291 O O . ILE A 1 155 ? 4.883 5.323 12.015 1.00 88.56 155 ILE A O 1
ATOM 1295 N N . ALA A 1 156 ? 4.186 5.800 9.941 1.00 88.19 156 ALA A N 1
ATOM 1296 C CA . ALA A 1 156 ? 2.794 5.961 10.324 1.00 88.19 156 ALA A CA 1
ATOM 1297 C C . ALA A 1 156 ? 2.161 4.667 10.853 1.00 88.19 156 ALA A C 1
ATOM 1299 O O . ALA A 1 156 ? 1.495 4.680 11.888 1.00 88.19 156 ALA A O 1
ATOM 1300 N N . LEU A 1 157 ? 2.398 3.538 10.182 1.00 89.44 157 LEU A N 1
ATOM 1301 C CA . LEU A 1 157 ? 1.910 2.225 10.601 1.00 89.44 157 LEU A CA 1
ATOM 1302 C C . LEU A 1 157 ? 2.533 1.792 11.939 1.00 89.44 157 LEU A C 1
ATOM 1304 O O . LEU A 1 157 ? 1.845 1.180 12.758 1.00 89.44 157 LEU A O 1
ATOM 1308 N N . ALA A 1 158 ? 3.794 2.154 12.203 1.00 88.69 158 ALA A N 1
ATOM 1309 C CA . ALA A 1 158 ? 4.427 1.933 13.503 1.00 88.69 158 ALA A CA 1
ATOM 1310 C C . ALA A 1 158 ? 3.734 2.731 14.625 1.00 88.69 158 ALA A C 1
ATOM 1312 O O . ALA A 1 158 ? 3.353 2.151 15.641 1.00 88.69 158 ALA A O 1
ATOM 1313 N N . LYS A 1 159 ? 3.462 4.024 14.409 1.00 89.56 159 LYS A N 1
ATOM 1314 C CA . LYS A 1 159 ? 2.728 4.871 15.373 1.00 89.56 159 LYS A CA 1
ATOM 1315 C C . LYS A 1 159 ? 1.301 4.384 15.621 1.00 89.56 159 LYS A C 1
ATOM 1317 O O . LYS A 1 159 ? 0.817 4.398 16.751 1.00 89.56 159 LYS A O 1
ATOM 1322 N N . ILE A 1 160 ? 0.624 3.922 14.571 1.00 89.50 160 ILE A N 1
ATOM 1323 C CA . ILE A 1 160 ? -0.703 3.307 14.685 1.00 89.50 160 ILE A CA 1
ATOM 1324 C C . ILE A 1 160 ? -0.647 2.087 15.602 1.00 89.50 160 ILE A C 1
ATOM 1326 O O . ILE A 1 160 ? -1.498 1.959 16.480 1.00 89.50 160 ILE A O 1
ATOM 1330 N N . LYS A 1 161 ? 0.354 1.216 15.428 1.00 88.62 161 LYS A N 1
ATOM 1331 C CA . LYS A 1 161 ? 0.541 0.045 16.289 1.00 88.62 161 LYS A CA 1
ATOM 1332 C C . LYS A 1 161 ? 0.679 0.456 17.755 1.00 88.62 161 LYS A C 1
ATOM 1334 O O . LYS A 1 161 ? -0.002 -0.107 18.604 1.00 88.62 161 LYS A O 1
ATOM 1339 N N . GLU A 1 162 ? 1.524 1.441 18.049 1.00 88.06 162 GLU A N 1
ATOM 134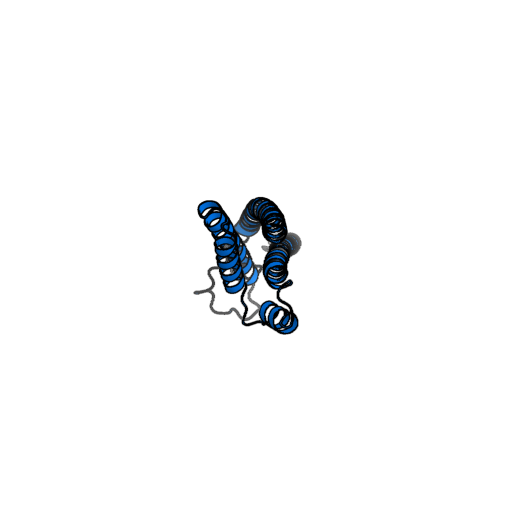0 C CA . GLU A 1 162 ? 1.718 1.950 19.414 1.00 88.06 162 GLU A CA 1
ATOM 1341 C C . GLU A 1 162 ? 0.411 2.480 20.009 1.00 88.06 162 GLU A C 1
ATOM 1343 O O . GLU A 1 162 ? 0.048 2.125 21.129 1.00 88.06 162 GLU A O 1
ATOM 1348 N N . LYS A 1 163 ? -0.348 3.266 19.236 1.00 86.38 163 LYS A N 1
ATOM 1349 C CA . LYS A 1 163 ? -1.644 3.786 19.680 1.00 86.38 163 LYS A CA 1
ATOM 1350 C C . LYS A 1 163 ? -2.664 2.673 19.921 1.00 86.38 163 LYS A C 1
ATOM 1352 O O . LYS A 1 163 ? -3.403 2.747 20.897 1.00 86.38 163 LYS A O 1
ATOM 1357 N N . MET A 1 164 ? -2.703 1.655 19.062 1.00 86.00 164 MET A N 1
ATOM 1358 C CA . MET A 1 164 ? -3.565 0.484 19.243 1.00 86.00 164 MET A CA 1
ATOM 1359 C C . MET A 1 164 ? -3.238 -0.266 20.534 1.00 86.00 164 MET A C 1
ATOM 1361 O O . MET A 1 164 ? -4.155 -0.685 21.227 1.00 86.00 164 MET A O 1
ATOM 1365 N N . VAL A 1 165 ? -1.954 -0.409 20.871 1.00 83.75 165 VAL A N 1
ATOM 1366 C CA . VAL A 1 165 ? -1.525 -1.023 22.136 1.00 83.75 165 VAL A CA 1
ATOM 1367 C C . VAL A 1 165 ? -1.916 -0.152 23.330 1.00 83.75 165 VAL A C 1
ATOM 1369 O O . VAL A 1 165 ? -2.420 -0.679 24.312 1.00 83.75 165 VAL A O 1
ATOM 1372 N N . ALA A 1 166 ? -1.737 1.169 23.246 1.00 83.69 166 ALA A N 1
ATOM 1373 C CA . ALA A 1 166 ? -2.113 2.082 24.325 1.00 83.69 166 ALA A CA 1
ATOM 1374 C C . ALA A 1 166 ? -3.617 2.020 24.637 1.00 83.69 166 ALA A C 1
ATOM 1376 O O . ALA A 1 166 ? -3.988 1.824 25.783 1.00 83.69 166 ALA A O 1
ATOM 1377 N N . VAL A 1 167 ? -4.471 2.080 23.607 1.00 81.56 167 VAL A N 1
ATOM 1378 C CA . VAL A 1 167 ? -5.939 2.004 23.760 1.00 81.56 167 VAL A CA 1
ATOM 1379 C C . VAL A 1 167 ? -6.404 0.670 24.356 1.00 81.56 167 VAL A C 1
ATOM 1381 O O . VAL A 1 167 ? -7.486 0.608 24.919 1.00 81.56 167 VAL A O 1
ATOM 1384 N N . LYS A 1 168 ? -5.614 -0.401 24.228 1.00 71.69 168 LYS A N 1
ATOM 1385 C CA . LYS A 1 168 ? -5.931 -1.707 24.822 1.00 71.69 168 LYS A CA 1
ATOM 1386 C C . LYS A 1 168 ? -5.567 -1.820 26.305 1.00 71.69 168 LYS A C 1
ATOM 1388 O O . LYS A 1 168 ? -6.074 -2.716 26.967 1.00 71.69 168 LYS A O 1
ATOM 1393 N N . ASN A 1 169 ? -4.662 -0.975 26.796 1.00 67.88 169 ASN A N 1
ATOM 1394 C CA . ASN A 1 169 ? -4.189 -1.007 28.183 1.00 67.88 169 ASN A CA 1
ATOM 1395 C C . ASN A 1 169 ? -4.909 0.008 29.092 1.00 67.88 169 ASN A C 1
ATOM 1397 O O . ASN A 1 169 ? -4.655 -0.003 30.297 1.00 67.88 169 ASN A O 1
ATOM 1401 N N . ASP A 1 170 ? -5.749 0.871 28.514 1.00 57.38 170 ASP A N 1
ATOM 1402 C CA . ASP A 1 170 ? -6.615 1.839 29.203 1.00 57.38 170 ASP A CA 1
ATOM 1403 C C . ASP A 1 170 ? -8.004 1.232 29.474 1.00 57.38 170 ASP A C 1
ATOM 1405 O O . ASP A 1 170 ? -8.558 1.487 30.569 1.00 57.38 170 ASP A O 1
#

Foldseek 3Di:
DDDPDDPPDDVVVVVVLLVVLVVLLVLLLVLLVVLLVLLLVLLLVLCVVVDDCSVVSVCLSPPPVNDSLVSLVSSLVSCVVLVHDNVLSVVLSVLNVLSVVLNVLSVPADSDDQVPDDPPPDDDDDDPPPPPHDHSVCSVVSSVSNVVSSVVNVVSSVVSVVSSVVSVVD